Protein AF-A0A0N4YTF5-F1 (afdb_monomer_lite)

Secondary structure (DSSP, 8-state):
-HHHHHHHHHHT-TT--PEEEEETTEEEEE-SS-EEEEETTTEEEETTEEE---GGGHHHHHHHHHHHH-TT--HHHHHHHHHHHHHHHHHT-BPP---------------------

Radius of gyration: 18.84 Å; chains: 1; bounding box: 27×65×30 Å

Sequence (117 aa):
MHISKQIIEKLGQRWNHFVCAKAFSGACKVSDSIQICSYNSDQIIVMGMPLRFKESEQDVKESIMNWIIDCKASPKQTAQILKDIRKKVKSGDTGAAGSAFITAIAVLAAVLVFNSW

Structure (mmCIF, N/CA/C/O backbone):
data_AF-A0A0N4YTF5-F1
#
_entry.id   AF-A0A0N4YTF5-F1
#
loop_
_atom_site.group_PDB
_a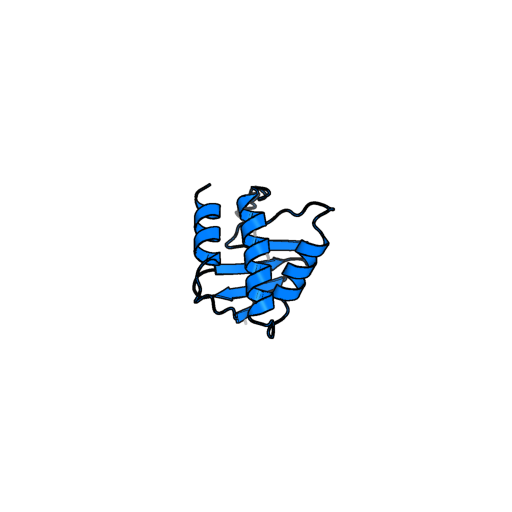tom_site.id
_atom_site.type_symbol
_atom_site.label_atom_id
_atom_site.label_alt_id
_atom_site.label_comp_id
_atom_site.label_asym_id
_atom_site.label_entity_id
_atom_site.label_seq_id
_atom_site.pdbx_PDB_ins_code
_atom_site.Cartn_x
_atom_site.Cartn_y
_atom_site.Cartn_z
_atom_site.occupancy
_atom_site.B_iso_or_equiv
_atom_site.auth_seq_id
_atom_site.auth_comp_id
_atom_site.auth_asym_id
_atom_site.auth_atom_id
_atom_site.pdbx_PDB_model_num
ATOM 1 N N . MET A 1 1 ? 10.772 -0.111 17.142 1.00 55.59 1 MET A N 1
ATOM 2 C CA . MET A 1 1 ? 10.066 0.012 15.841 1.00 55.59 1 MET A CA 1
ATOM 3 C C . MET A 1 1 ? 11.032 0.399 14.712 1.00 55.59 1 MET A C 1
ATOM 5 O O . MET A 1 1 ? 10.973 1.513 14.206 1.00 55.59 1 MET A O 1
ATOM 9 N N . HIS A 1 2 ? 11.933 -0.498 14.295 1.00 76.19 2 HIS A N 1
ATOM 10 C CA . HIS A 1 2 ? 12.892 -0.190 13.217 1.00 76.19 2 HIS A CA 1
ATOM 11 C C . HIS A 1 2 ? 12.242 -0.257 11.817 1.00 76.19 2 HIS A C 1
ATOM 13 O O . HIS A 1 2 ? 12.543 0.554 10.943 1.00 76.19 2 HIS A O 1
ATOM 19 N N . ILE A 1 3 ? 11.283 -1.173 11.635 1.00 84.44 3 ILE A N 1
ATOM 20 C CA . ILE A 1 3 ? 10.606 -1.439 10.354 1.00 84.44 3 ILE A CA 1
ATOM 21 C C . ILE A 1 3 ? 9.671 -0.294 9.939 1.00 84.44 3 ILE A C 1
ATOM 23 O O . ILE A 1 3 ? 9.727 0.155 8.800 1.00 84.44 3 ILE A O 1
ATOM 27 N N . SER A 1 4 ? 8.864 0.259 10.851 1.00 88.44 4 SER A N 1
ATOM 28 C CA . SER A 1 4 ? 7.933 1.353 10.523 1.00 88.44 4 SER A CA 1
ATOM 29 C C . SER A 1 4 ? 8.661 2.601 10.008 1.00 88.44 4 SER A C 1
ATOM 31 O O . SER A 1 4 ? 8.191 3.247 9.074 1.00 88.44 4 SER A O 1
ATOM 33 N N . LYS A 1 5 ? 9.840 2.918 10.569 1.00 89.75 5 LYS A N 1
ATOM 34 C CA . LYS A 1 5 ? 10.685 4.030 10.103 1.00 89.75 5 LYS A CA 1
ATOM 35 C C . LYS A 1 5 ? 11.196 3.781 8.682 1.00 89.75 5 LYS A C 1
ATOM 37 O O . LYS A 1 5 ? 11.075 4.671 7.846 1.00 89.75 5 LYS A O 1
ATOM 42 N N . GLN A 1 6 ? 11.687 2.570 8.404 1.00 90.94 6 GLN A N 1
ATOM 43 C CA . GLN A 1 6 ? 12.119 2.179 7.059 1.00 90.94 6 GLN A CA 1
ATOM 44 C C . GLN A 1 6 ? 10.963 2.256 6.059 1.00 90.94 6 GLN A C 1
ATOM 46 O O . GLN A 1 6 ? 11.119 2.857 5.004 1.00 90.94 6 GLN A O 1
ATOM 51 N N . ILE A 1 7 ? 9.781 1.740 6.404 1.00 92.38 7 ILE A N 1
ATOM 52 C CA . ILE A 1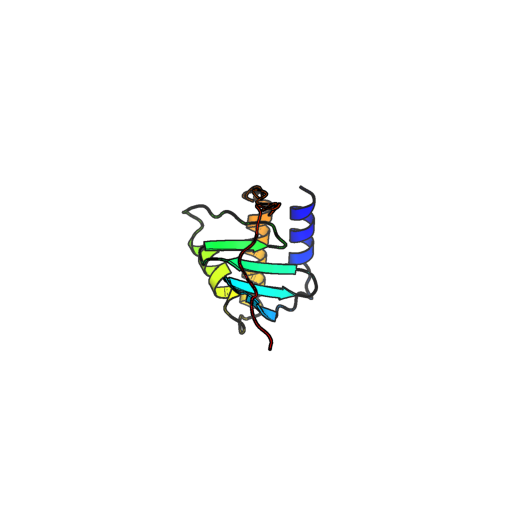 7 ? 8.594 1.815 5.542 1.00 92.38 7 ILE A CA 1
ATOM 53 C C . ILE A 1 7 ? 8.238 3.271 5.222 1.00 92.38 7 ILE A C 1
ATOM 55 O O . ILE A 1 7 ? 7.994 3.601 4.065 1.00 92.38 7 ILE A O 1
ATOM 59 N N . ILE A 1 8 ? 8.232 4.163 6.219 1.00 92.00 8 ILE A N 1
ATOM 60 C CA . ILE A 1 8 ? 7.945 5.591 6.002 1.00 92.00 8 ILE A CA 1
ATOM 61 C C . ILE A 1 8 ? 8.972 6.223 5.058 1.00 92.00 8 ILE A C 1
ATOM 63 O O . ILE A 1 8 ? 8.589 7.000 4.182 1.00 92.00 8 ILE A O 1
ATOM 67 N N . GLU A 1 9 ? 10.251 5.895 5.235 1.00 92.19 9 GLU A N 1
ATOM 68 C CA . GLU A 1 9 ? 11.337 6.373 4.382 1.00 92.19 9 GLU A CA 1
ATOM 69 C C . GLU A 1 9 ? 11.160 5.887 2.940 1.00 92.19 9 GLU A C 1
ATOM 71 O O . GLU A 1 9 ? 11.151 6.706 2.021 1.00 92.19 9 GLU A O 1
ATOM 76 N N . LYS A 1 10 ? 10.912 4.584 2.739 1.00 91.88 10 LYS A N 1
ATOM 77 C CA . LYS A 1 10 ? 10.674 3.993 1.415 1.00 91.88 10 LYS A CA 1
ATOM 78 C C . LYS A 1 10 ? 9.432 4.571 0.742 1.00 91.88 10 LYS A C 1
ATOM 80 O O . LYS A 1 10 ? 9.511 4.976 -0.410 1.00 91.88 10 LYS A O 1
ATOM 85 N N . LEU A 1 11 ? 8.315 4.730 1.457 1.00 91.06 11 LEU A N 1
ATOM 86 C CA . LEU A 1 11 ? 7.088 5.361 0.936 1.00 91.06 11 LEU A CA 1
ATOM 87 C C . LEU A 1 11 ? 7.282 6.829 0.516 1.00 91.06 11 LEU A C 1
ATOM 89 O O . LEU A 1 11 ? 6.486 7.354 -0.261 1.00 91.06 11 LEU A O 1
ATOM 93 N N . GLY A 1 12 ? 8.290 7.516 1.062 1.00 86.75 12 GLY A N 1
ATOM 94 C CA . GLY A 1 12 ? 8.609 8.908 0.740 1.00 86.75 12 GLY A CA 1
ATOM 95 C C . GLY A 1 12 ? 9.450 9.093 -0.525 1.00 86.75 12 GLY A C 1
ATOM 96 O O . GLY A 1 12 ? 9.620 10.228 -0.973 1.00 86.75 12 GLY A O 1
ATOM 97 N N . GLN A 1 13 ? 9.975 8.011 -1.102 1.00 87.25 13 GLN A N 1
ATOM 98 C CA . GLN A 1 13 ? 10.857 8.074 -2.262 1.00 87.25 13 GLN A CA 1
ATOM 99 C C . GLN A 1 13 ? 10.080 8.465 -3.524 1.00 87.25 13 GLN A C 1
ATOM 101 O O . GLN A 1 13 ? 9.079 7.843 -3.881 1.00 87.25 13 GLN A O 1
ATOM 106 N N . ARG A 1 14 ? 10.551 9.515 -4.211 1.00 80.00 14 ARG A N 1
ATOM 107 C CA . ARG A 1 14 ? 9.899 10.062 -5.417 1.00 80.00 14 ARG A CA 1
ATOM 108 C C . ARG A 1 14 ? 9.983 9.128 -6.625 1.00 80.00 14 ARG A C 1
ATOM 110 O O . ARG A 1 14 ? 9.151 9.233 -7.514 1.00 80.00 14 ARG A O 1
ATOM 117 N N . TRP A 1 15 ? 10.963 8.229 -6.638 1.00 74.81 15 TRP A N 1
ATOM 118 C CA . TRP A 1 15 ? 11.205 7.258 -7.708 1.00 74.81 15 TRP A CA 1
ATOM 119 C C . TRP A 1 15 ? 10.463 5.929 -7.498 1.00 74.81 15 TRP A C 1
ATOM 121 O O . TRP A 1 15 ? 10.807 4.928 -8.115 1.00 74.81 15 TRP A O 1
ATOM 131 N N . ASN A 1 16 ? 9.463 5.871 -6.612 1.00 82.44 16 ASN A N 1
ATOM 132 C CA . ASN A 1 16 ? 8.649 4.666 -6.483 1.00 82.44 16 ASN A CA 1
ATOM 133 C C . ASN A 1 16 ? 7.764 4.476 -7.718 1.00 82.44 16 ASN A C 1
ATOM 135 O O . ASN A 1 16 ? 6.656 5.009 -7.800 1.00 82.44 16 ASN A O 1
ATOM 139 N N . HIS A 1 17 ? 8.255 3.673 -8.656 1.00 86.94 17 HIS A N 1
ATOM 140 C CA . HIS A 1 17 ? 7.498 3.182 -9.796 1.00 86.94 17 HIS A CA 1
ATOM 141 C C . HIS A 1 17 ? 6.852 1.853 -9.418 1.00 86.94 17 HIS A C 1
ATOM 143 O O . HIS A 1 17 ? 7.539 0.859 -9.201 1.00 86.94 17 HIS A O 1
ATOM 149 N N . PHE A 1 18 ? 5.527 1.851 -9.282 1.00 92.44 18 PHE A N 1
ATOM 150 C CA . PHE A 1 18 ? 4.794 0.655 -8.887 1.00 92.44 18 PHE A CA 1
ATOM 151 C C . PHE A 1 18 ? 4.345 -0.153 -10.097 1.00 92.44 18 PHE A C 1
ATOM 153 O O . PHE A 1 18 ? 3.627 0.354 -10.958 1.00 92.44 18 PHE A O 1
ATOM 160 N N . VAL A 1 19 ? 4.679 -1.437 -10.092 1.00 92.31 19 VAL A N 1
ATOM 161 C CA . VAL A 1 19 ? 4.106 -2.448 -10.978 1.00 92.31 19 VAL A CA 1
ATOM 162 C C . VAL A 1 19 ? 3.058 -3.267 -10.230 1.00 92.31 19 VAL A C 1
ATOM 164 O O . VAL A 1 19 ? 3.117 -3.426 -9.008 1.00 92.31 19 VAL A O 1
ATOM 167 N N . CYS A 1 20 ? 2.078 -3.780 -10.967 1.00 94.25 20 CYS A N 1
ATOM 168 C CA . CYS A 1 20 ? 1.134 -4.756 -10.439 1.00 94.25 20 CYS A CA 1
ATOM 169 C C . CYS A 1 20 ? 1.731 -6.158 -10.486 1.00 94.25 20 CYS A C 1
ATOM 171 O O . CYS A 1 20 ? 2.227 -6.586 -11.526 1.00 94.25 20 CYS A O 1
ATOM 173 N N . ALA A 1 21 ? 1.587 -6.896 -9.394 1.00 92.31 21 ALA A N 1
ATOM 174 C CA . ALA A 1 21 ? 1.884 -8.316 -9.322 1.00 92.31 21 ALA A CA 1
ATOM 175 C C . ALA A 1 21 ? 0.674 -9.066 -8.758 1.00 92.31 21 ALA A C 1
ATOM 177 O O . ALA A 1 21 ? 0.027 -8.610 -7.814 1.00 92.31 21 ALA A O 1
ATOM 178 N N . LYS A 1 22 ? 0.373 -10.232 -9.330 1.00 89.81 22 LYS A N 1
ATOM 179 C CA . LYS A 1 22 ? -0.661 -11.135 -8.819 1.00 89.81 22 LYS A CA 1
ATOM 180 C C . LYS A 1 22 ? -0.004 -12.186 -7.927 1.00 89.81 22 LYS A C 1
ATOM 182 O O . LYS A 1 22 ? 0.986 -12.790 -8.326 1.00 89.81 22 LYS A O 1
ATOM 187 N N . ALA A 1 23 ? -0.556 -12.399 -6.738 1.00 82.75 23 ALA A N 1
ATOM 188 C CA . ALA A 1 23 ? -0.155 -13.455 -5.817 1.00 82.75 23 ALA A CA 1
ATOM 189 C C . ALA A 1 23 ? -1.245 -14.539 -5.755 1.00 82.75 23 ALA A C 1
ATOM 191 O O . ALA A 1 23 ? -2.376 -14.317 -6.185 1.00 82.75 23 ALA A O 1
ATOM 192 N N . PHE A 1 24 ? -0.917 -15.712 -5.207 1.00 80.69 24 PHE A N 1
ATOM 193 C CA . PHE A 1 24 ? -1.857 -16.836 -5.096 1.00 80.69 24 PHE A CA 1
ATOM 194 C C . PHE A 1 24 ? -3.152 -16.465 -4.347 1.00 80.69 24 PHE A C 1
ATOM 196 O O . PHE A 1 24 ? -4.237 -16.862 -4.756 1.00 80.69 24 PHE A O 1
ATOM 203 N N . SER A 1 25 ? -3.043 -15.653 -3.293 1.00 84.25 25 SER A N 1
ATOM 204 C CA . SER A 1 25 ? -4.154 -15.242 -2.422 1.00 84.25 25 SER A CA 1
ATOM 205 C C . SER A 1 25 ? -4.357 -13.722 -2.373 1.00 84.25 25 SER A C 1
ATOM 207 O O . SER A 1 25 ? -4.895 -13.191 -1.397 1.00 84.25 25 SER A O 1
ATOM 209 N N . GLY A 1 26 ? -3.900 -12.995 -3.399 1.00 89.38 26 GLY A N 1
ATOM 210 C CA . GLY A 1 26 ? -3.906 -11.538 -3.345 1.00 89.38 26 GLY A CA 1
ATOM 211 C C . GLY A 1 26 ? -3.346 -10.812 -4.562 1.00 89.38 26 GLY A C 1
ATOM 212 O O . GLY A 1 26 ? -2.991 -11.402 -5.582 1.00 89.38 26 GLY A O 1
ATOM 213 N N . ALA A 1 27 ? -3.237 -9.498 -4.422 1.00 94.12 27 ALA A N 1
ATOM 214 C CA . ALA A 1 27 ? -2.602 -8.612 -5.389 1.00 94.12 27 ALA A CA 1
ATOM 215 C C . ALA A 1 27 ? -1.584 -7.724 -4.675 1.00 94.12 27 ALA A C 1
ATOM 217 O O . ALA A 1 27 ? -1.744 -7.408 -3.496 1.00 94.12 27 ALA A O 1
ATOM 218 N N . CYS A 1 28 ? -0.539 -7.317 -5.385 1.00 94.88 28 CYS A N 1
ATOM 219 C CA . CYS A 1 28 ? 0.516 -6.477 -4.848 1.00 94.88 28 CYS A CA 1
ATOM 220 C C . CYS A 1 28 ? 0.863 -5.335 -5.801 1.00 94.88 28 CYS A C 1
ATOM 222 O O . CYS A 1 28 ? 0.916 -5.502 -7.018 1.00 94.88 28 CYS A O 1
ATOM 224 N N . LYS A 1 29 ? 1.198 -4.194 -5.207 1.00 94.88 29 LYS A N 1
ATOM 225 C CA . LYS A 1 29 ? 1.945 -3.099 -5.811 1.00 94.88 29 LYS A CA 1
ATOM 226 C C . LYS A 1 29 ? 3.391 -3.218 -5.358 1.00 94.88 29 LYS A C 1
ATOM 228 O O . LYS A 1 29 ? 3.675 -3.169 -4.160 1.00 94.88 29 LYS A O 1
ATOM 233 N N . VAL A 1 30 ? 4.294 -3.393 -6.312 1.00 93.62 30 VAL A N 1
ATOM 234 C CA . VAL A 1 30 ? 5.722 -3.592 -6.049 1.00 93.62 30 VAL A CA 1
ATOM 235 C C . VAL A 1 30 ? 6.503 -2.478 -6.724 1.00 93.62 30 VAL A C 1
ATOM 237 O O . VAL A 1 30 ? 6.251 -2.176 -7.884 1.00 93.62 30 VAL A O 1
ATOM 240 N N . SER A 1 31 ? 7.427 -1.860 -6.003 1.00 92.06 31 SER A N 1
ATOM 241 C CA . SER A 1 31 ? 8.489 -1.034 -6.574 1.00 92.06 31 SER A CA 1
ATOM 242 C C . SER A 1 31 ? 9.846 -1.617 -6.192 1.00 92.06 31 SER A C 1
ATOM 244 O O . SER A 1 31 ? 9.926 -2.548 -5.389 1.00 92.06 31 SER A O 1
ATOM 246 N N . ASP A 1 32 ? 10.920 -1.009 -6.690 1.00 87.38 32 ASP A N 1
ATOM 247 C CA . ASP A 1 32 ? 12.297 -1.371 -6.329 1.00 87.38 32 ASP A CA 1
ATOM 248 C C . ASP A 1 32 ? 12.575 -1.283 -4.818 1.00 87.38 32 ASP A C 1
ATOM 250 O O . ASP A 1 32 ? 13.538 -1.861 -4.317 1.00 87.38 32 ASP A O 1
ATOM 254 N N . SER A 1 33 ? 11.760 -0.523 -4.079 1.00 87.75 33 SER A N 1
ATOM 255 C CA . SER A 1 33 ? 12.029 -0.175 -2.684 1.00 87.75 33 SER A CA 1
ATOM 256 C C . SER A 1 33 ? 10.980 -0.681 -1.695 1.00 87.75 33 SER A C 1
ATOM 258 O O . SER A 1 33 ? 11.273 -0.776 -0.499 1.00 87.75 33 SER A O 1
ATOM 260 N N . ILE A 1 34 ? 9.763 -0.982 -2.164 1.00 93.50 34 ILE A N 1
ATOM 261 C CA . ILE A 1 34 ? 8.639 -1.315 -1.295 1.00 93.50 34 ILE A CA 1
ATOM 262 C C . ILE A 1 34 ? 7.618 -2.235 -1.972 1.00 93.50 34 ILE A C 1
ATOM 264 O O . ILE A 1 34 ? 7.273 -2.080 -3.140 1.00 93.50 34 ILE A O 1
ATOM 268 N N . GLN A 1 35 ? 7.081 -3.169 -1.187 1.00 94.38 35 GLN A N 1
ATOM 269 C CA . GLN A 1 35 ? 5.979 -4.046 -1.570 1.00 94.38 35 GLN A CA 1
ATOM 270 C C . GLN A 1 35 ? 4.759 -3.767 -0.689 1.00 94.38 35 GLN A C 1
ATOM 272 O O . GLN A 1 35 ? 4.869 -3.739 0.540 1.00 94.38 35 GLN A O 1
ATOM 277 N N . ILE A 1 36 ? 3.599 -3.585 -1.319 1.00 95.62 36 ILE A N 1
ATOM 278 C CA . ILE A 1 36 ? 2.308 -3.357 -0.665 1.00 95.62 36 ILE A CA 1
ATOM 279 C C . ILE A 1 36 ? 1.314 -4.355 -1.252 1.00 95.62 36 ILE A C 1
ATOM 281 O O . ILE A 1 36 ? 1.049 -4.318 -2.449 1.00 95.62 36 ILE A O 1
ATOM 285 N N . CYS A 1 37 ? 0.767 -5.243 -0.432 1.00 95.19 37 CYS A N 1
ATOM 286 C CA . CYS A 1 37 ? -0.124 -6.309 -0.880 1.00 95.19 37 CYS A CA 1
ATOM 287 C C . CYS A 1 37 ? -1.471 -6.262 -0.172 1.00 95.19 37 CYS A C 1
ATOM 289 O O . CYS A 1 37 ? -1.544 -5.910 1.003 1.00 95.19 37 CYS A O 1
ATOM 291 N N . SER A 1 38 ? -2.510 -6.679 -0.887 1.00 94.44 38 SER A N 1
ATOM 292 C CA . SER A 1 38 ? -3.803 -7.062 -0.335 1.00 94.44 38 SER A CA 1
ATOM 293 C C . SER A 1 38 ? -3.898 -8.586 -0.358 1.00 94.44 38 SER A C 1
ATOM 295 O O . SER A 1 38 ? -3.701 -9.186 -1.414 1.00 94.44 38 SER A O 1
ATOM 297 N N . TYR A 1 39 ? -4.176 -9.196 0.794 1.00 89.06 39 TYR A N 1
ATOM 298 C CA . TYR A 1 39 ? -4.352 -10.640 0.965 1.00 89.06 39 TYR A CA 1
ATOM 299 C C . TYR A 1 39 ? -5.746 -10.964 1.495 1.00 89.06 39 TYR A C 1
ATOM 301 O O . TYR A 1 39 ? -6.266 -10.249 2.357 1.00 89.06 39 TYR A O 1
ATOM 309 N N . ASN A 1 40 ? -6.324 -12.066 1.002 1.00 82.31 40 ASN A N 1
ATOM 310 C CA . ASN A 1 40 ? -7.629 -12.598 1.423 1.00 82.31 40 ASN A CA 1
ATOM 311 C C . ASN A 1 40 ? -8.747 -11.536 1.455 1.00 82.31 40 ASN A C 1
ATOM 313 O O . ASN A 1 40 ? -9.648 -11.608 2.284 1.00 82.31 40 ASN A O 1
ATOM 317 N N . SER A 1 41 ? -8.647 -10.522 0.590 1.00 72.44 41 SER A N 1
ATOM 318 C CA . SER A 1 41 ? -9.577 -9.390 0.471 1.00 72.44 41 SER A CA 1
ATOM 319 C C . SER A 1 41 ? -9.776 -8.532 1.729 1.00 72.44 41 SER A C 1
ATOM 321 O O . SER A 1 41 ? -10.641 -7.665 1.722 1.00 72.44 41 SER A O 1
ATOM 323 N N . ASP A 1 42 ? -8.986 -8.726 2.790 1.00 83.19 42 ASP A N 1
ATOM 324 C CA . ASP A 1 42 ? -9.238 -8.063 4.079 1.00 83.19 42 ASP A CA 1
ATOM 325 C C . ASP A 1 42 ? -7.969 -7.573 4.796 1.00 83.19 42 ASP A C 1
ATOM 327 O O . ASP A 1 42 ? -8.043 -6.808 5.761 1.00 83.19 42 ASP A O 1
ATOM 331 N N . GLN A 1 43 ? -6.782 -7.955 4.319 1.00 90.12 43 GLN A N 1
ATOM 332 C CA . GLN A 1 43 ? -5.514 -7.581 4.945 1.00 90.12 43 GLN A CA 1
ATOM 333 C C . GLN A 1 43 ? -4.632 -6.793 3.987 1.00 90.12 43 GLN A C 1
ATOM 335 O O . GLN A 1 43 ? -4.352 -7.247 2.882 1.00 90.12 43 GLN A O 1
ATOM 340 N N . ILE A 1 44 ? -4.140 -5.637 4.439 1.00 94.44 44 ILE A N 1
ATOM 341 C CA . ILE A 1 44 ? -3.110 -4.870 3.732 1.00 94.44 44 ILE A CA 1
ATOM 342 C C . ILE A 1 44 ? -1.780 -5.075 4.451 1.00 94.44 44 ILE A C 1
ATOM 344 O O . ILE A 1 44 ? -1.665 -4.811 5.648 1.00 94.44 44 ILE A O 1
ATOM 348 N N . ILE A 1 45 ? -0.769 -5.523 3.713 1.00 93.56 45 ILE A N 1
ATOM 349 C CA . ILE A 1 45 ? 0.575 -5.794 4.222 1.00 93.56 45 ILE A CA 1
ATOM 350 C C . ILE A 1 45 ? 1.572 -4.901 3.487 1.00 93.56 45 ILE A C 1
ATOM 352 O O . ILE A 1 45 ? 1.609 -4.890 2.259 1.00 93.56 45 ILE A O 1
ATOM 356 N N . VAL A 1 46 ? 2.405 -4.176 4.233 1.00 94.44 46 VAL A N 1
ATOM 357 C CA . VAL A 1 46 ? 3.447 -3.290 3.696 1.00 94.44 46 VAL A CA 1
ATOM 358 C C . VAL A 1 46 ? 4.810 -3.783 4.163 1.00 94.44 46 VAL A C 1
ATOM 360 O O . VAL A 1 46 ? 5.091 -3.744 5.355 1.00 94.44 46 VAL A O 1
ATOM 363 N N . MET A 1 47 ? 5.653 -4.270 3.247 1.00 91.38 47 MET A N 1
ATOM 364 C CA . MET A 1 47 ? 6.953 -4.899 3.562 1.00 91.38 47 MET A CA 1
ATOM 365 C C . MET A 1 47 ? 6.870 -5.928 4.703 1.00 91.38 47 MET A C 1
ATOM 367 O O . MET A 1 47 ? 7.635 -5.877 5.664 1.00 91.38 47 MET A O 1
ATOM 371 N N . GLY A 1 48 ? 5.888 -6.830 4.643 1.00 88.25 48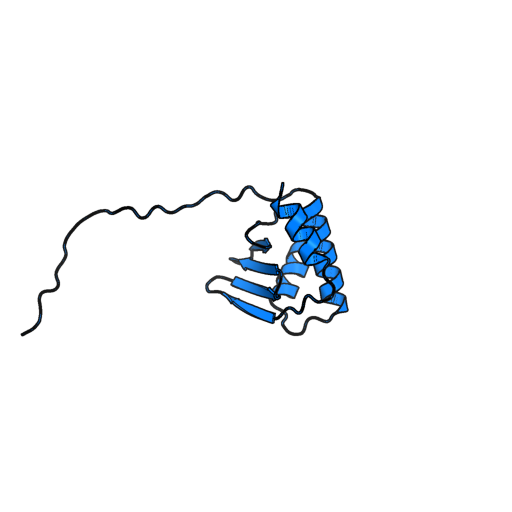 GLY A N 1
ATOM 372 C CA . GLY A 1 48 ? 5.666 -7.844 5.681 1.00 88.25 48 GLY A CA 1
ATOM 373 C C . GLY A 1 48 ? 4.991 -7.336 6.962 1.00 88.25 48 GLY A C 1
ATOM 374 O O . GLY A 1 48 ? 4.679 -8.139 7.835 1.00 88.25 48 GLY A O 1
ATOM 375 N N . MET A 1 49 ? 4.711 -6.035 7.087 1.00 90.38 49 MET A N 1
ATOM 376 C CA . MET A 1 49 ? 4.005 -5.463 8.234 1.00 90.38 49 MET A CA 1
ATOM 377 C C . MET A 1 49 ? 2.497 -5.338 7.949 1.00 90.38 49 MET A C 1
ATOM 379 O O . MET A 1 49 ? 2.114 -4.558 7.070 1.00 90.38 49 MET A O 1
ATOM 383 N N . PRO A 1 50 ? 1.625 -6.055 8.681 1.00 91.88 50 PRO A N 1
ATOM 384 C CA . PRO A 1 50 ? 0.181 -5.945 8.509 1.00 91.88 50 PRO A CA 1
ATOM 385 C C . PRO A 1 50 ? -0.356 -4.633 9.100 1.00 91.88 50 PRO A C 1
ATOM 387 O O . PRO A 1 50 ? -0.065 -4.272 10.247 1.00 91.88 50 PRO A O 1
ATOM 390 N N . LEU A 1 51 ? -1.178 -3.931 8.324 1.00 92.44 51 LEU A N 1
ATOM 391 C CA . LEU A 1 51 ? -1.892 -2.730 8.754 1.00 92.44 51 LEU A CA 1
ATOM 392 C C . LEU A 1 51 ? -3.259 -3.110 9.337 1.00 92.44 51 LEU A C 1
ATOM 394 O O . LEU A 1 51 ? -3.998 -3.876 8.719 1.00 92.44 51 LEU A O 1
ATOM 398 N N . ARG A 1 52 ? -3.621 -2.561 10.504 1.00 90.50 52 ARG A N 1
ATOM 399 C CA . ARG A 1 52 ? -4.941 -2.772 11.121 1.00 90.50 52 ARG A CA 1
ATOM 400 C C . ARG A 1 52 ? -5.808 -1.536 10.985 1.00 90.50 52 ARG A C 1
ATOM 402 O O . ARG A 1 52 ? -5.462 -0.503 11.538 1.00 90.50 52 ARG A O 1
ATOM 409 N N . PHE A 1 53 ? -6.943 -1.643 10.313 1.00 90.56 53 PHE A N 1
ATOM 410 C CA . PHE A 1 53 ? -7.893 -0.542 10.158 1.00 90.56 53 PHE A CA 1
ATOM 411 C C . PHE A 1 53 ? -9.018 -0.674 11.181 1.00 90.56 53 PHE A C 1
ATOM 413 O O . PHE A 1 53 ? -9.491 -1.779 11.444 1.00 90.56 53 PHE A O 1
ATOM 420 N N . LYS A 1 54 ? -9.418 0.449 11.775 1.00 90.94 54 LYS A N 1
ATOM 421 C CA . LYS A 1 54 ? -10.622 0.541 12.603 1.00 90.94 54 LYS A CA 1
ATOM 422 C C . LYS A 1 54 ? -11.854 0.544 11.703 1.00 90.94 54 LYS A C 1
ATOM 424 O O . LYS A 1 54 ? -11.762 0.845 10.516 1.00 90.94 54 LYS A O 1
ATOM 429 N N . GLU A 1 55 ? -13.016 0.277 12.284 1.00 90.06 55 GLU A N 1
ATOM 430 C CA . GLU A 1 55 ? -14.295 0.349 11.568 1.00 90.06 55 GLU A CA 1
ATOM 431 C C . GLU A 1 55 ? -14.547 1.739 10.958 1.00 90.06 55 GLU A C 1
ATOM 433 O O . GLU A 1 55 ? -15.017 1.854 9.834 1.00 90.06 55 GLU A O 1
ATOM 438 N N . SER A 1 56 ? -14.109 2.806 11.631 1.00 92.06 56 SER A N 1
ATOM 439 C CA . SER A 1 56 ? -14.173 4.175 11.101 1.00 92.06 56 SER A CA 1
ATOM 440 C C . SER A 1 56 ? -13.177 4.478 9.972 1.00 92.06 56 SER A C 1
ATOM 442 O O . SER A 1 56 ? -13.177 5.583 9.438 1.00 92.06 56 SER A O 1
ATOM 444 N N . GLU A 1 57 ? -12.297 3.537 9.620 1.00 92.25 57 GLU A N 1
ATOM 445 C CA . GLU A 1 57 ? -11.270 3.690 8.583 1.00 92.25 57 GLU A CA 1
ATOM 446 C C . GLU A 1 57 ? -11.510 2.763 7.376 1.00 92.25 57 GLU A C 1
ATOM 448 O O . GLU A 1 57 ? -10.610 2.605 6.546 1.00 92.25 57 GLU A O 1
ATOM 453 N N . GLN A 1 58 ? -12.691 2.141 7.264 1.00 92.25 58 GLN A N 1
ATOM 454 C CA . GLN A 1 58 ? -12.986 1.189 6.183 1.00 92.25 58 GLN A CA 1
ATOM 455 C C . GLN A 1 58 ? -12.897 1.830 4.795 1.00 92.25 58 GLN A C 1
ATOM 457 O O . GLN A 1 58 ? -12.273 1.247 3.914 1.00 92.25 58 GLN A O 1
ATOM 462 N N . ASP A 1 59 ? -13.361 3.069 4.624 1.00 94.06 59 ASP A N 1
ATOM 463 C CA . ASP A 1 59 ? -13.237 3.794 3.348 1.00 94.06 59 ASP A CA 1
ATOM 464 C C . ASP A 1 59 ? -11.770 3.949 2.911 1.00 94.06 59 ASP A C 1
ATOM 466 O O . ASP A 1 59 ? -11.419 3.834 1.734 1.00 94.06 59 ASP A O 1
ATOM 470 N N . VAL A 1 60 ? -10.871 4.183 3.876 1.00 94.44 60 VAL A N 1
ATOM 471 C CA . VAL A 1 60 ? -9.429 4.302 3.617 1.00 94.44 60 VAL A CA 1
ATOM 472 C C . VAL A 1 60 ? -8.854 2.944 3.230 1.00 94.44 60 VAL A C 1
ATOM 474 O O . VAL A 1 60 ? -8.072 2.851 2.282 1.00 94.44 60 VAL A O 1
ATOM 477 N N . LYS A 1 61 ? -9.242 1.887 3.949 1.00 94.75 61 LYS A N 1
ATOM 478 C CA . LYS A 1 61 ? -8.832 0.512 3.656 1.00 94.75 61 LYS A CA 1
ATOM 479 C C . LYS A 1 61 ? -9.253 0.102 2.244 1.00 94.75 61 LYS A C 1
ATOM 481 O O . LYS A 1 61 ? -8.418 -0.379 1.479 1.00 94.75 61 LYS A O 1
ATOM 486 N N . GLU A 1 62 ? -10.513 0.330 1.893 1.00 94.88 62 GLU A N 1
ATOM 487 C CA . GLU A 1 62 ? -11.074 -0.015 0.591 1.00 94.88 62 GLU A CA 1
ATOM 488 C C . GLU A 1 62 ? -10.392 0.773 -0.532 1.00 94.88 62 GLU A C 1
ATOM 490 O O . GLU A 1 62 ? -9.982 0.196 -1.537 1.00 94.88 62 GLU A O 1
ATOM 495 N N . SER A 1 63 ? -10.150 2.070 -0.329 1.00 95.75 63 SER A N 1
ATOM 496 C CA . SER A 1 63 ? -9.406 2.904 -1.277 1.00 95.75 63 SER A CA 1
ATOM 497 C C . SER A 1 63 ? -7.988 2.374 -1.541 1.00 95.75 63 SER A C 1
ATOM 499 O O . SER A 1 63 ? -7.549 2.301 -2.693 1.00 95.75 63 SER A O 1
ATOM 501 N N . ILE A 1 64 ? -7.280 1.922 -0.497 1.00 96.12 64 ILE A N 1
ATOM 502 C CA . ILE A 1 64 ? -5.959 1.291 -0.641 1.00 96.12 64 ILE A CA 1
ATOM 503 C C . ILE A 1 64 ? -6.067 -0.043 -1.389 1.00 96.12 64 ILE A C 1
ATOM 505 O O . ILE A 1 64 ? -5.260 -0.300 -2.281 1.00 96.12 64 ILE A O 1
ATOM 509 N N . MET A 1 65 ? -7.047 -0.889 -1.063 1.00 94.56 65 MET A N 1
ATOM 510 C CA . MET A 1 65 ? -7.258 -2.168 -1.751 1.00 94.56 65 MET A CA 1
ATOM 511 C C . MET A 1 65 ? -7.561 -1.979 -3.239 1.00 94.56 65 MET A C 1
ATOM 513 O O . MET A 1 65 ? -6.926 -2.621 -4.077 1.00 94.56 65 MET A O 1
ATOM 517 N N . ASN A 1 66 ? -8.458 -1.050 -3.565 1.00 94.38 66 ASN A N 1
ATOM 518 C CA . ASN A 1 66 ? -8.808 -0.697 -4.937 1.00 94.38 66 ASN A CA 1
ATOM 519 C C . ASN A 1 66 ? -7.592 -0.155 -5.699 1.00 94.38 66 ASN A C 1
ATOM 521 O O . ASN A 1 66 ? -7.357 -0.523 -6.848 1.00 94.38 66 ASN A O 1
ATOM 525 N N . TRP A 1 67 ? -6.752 0.650 -5.046 1.00 95.88 67 TRP A N 1
ATOM 526 C CA . TRP A 1 67 ? -5.492 1.095 -5.638 1.00 95.88 67 TRP A CA 1
ATOM 527 C C . TRP A 1 67 ? -4.500 -0.053 -5.876 1.00 95.88 67 TRP A C 1
ATOM 529 O O . TRP A 1 67 ? -3.803 -0.046 -6.891 1.00 95.88 67 TRP A O 1
ATOM 539 N N . ILE A 1 68 ? -4.424 -1.046 -4.982 1.00 95.38 68 ILE A N 1
ATOM 540 C CA . ILE A 1 68 ? -3.526 -2.201 -5.146 1.00 95.38 68 ILE A CA 1
ATOM 541 C C . ILE A 1 68 ? -3.873 -2.991 -6.415 1.00 95.38 68 ILE A C 1
ATOM 543 O O . ILE A 1 68 ? -2.964 -3.392 -7.145 1.00 95.38 68 ILE A O 1
ATOM 547 N N . ILE A 1 69 ? -5.164 -3.181 -6.696 1.00 92.50 69 ILE A N 1
ATOM 548 C CA . ILE A 1 69 ? -5.637 -3.914 -7.880 1.00 92.50 69 ILE A CA 1
ATOM 549 C C . ILE A 1 69 ? -5.645 -3.064 -9.161 1.00 92.50 69 ILE A C 1
ATOM 551 O O . ILE A 1 69 ? -5.585 -3.616 -10.259 1.00 92.50 69 ILE A O 1
ATOM 555 N N . ASP A 1 70 ? -5.687 -1.733 -9.052 1.00 93.88 70 ASP A N 1
ATOM 556 C CA . ASP A 1 70 ? -5.721 -0.834 -10.206 1.00 93.88 70 ASP A CA 1
ATOM 557 C C . ASP A 1 70 ? -4.325 -0.589 -10.801 1.00 93.88 70 ASP A C 1
ATOM 559 O O . ASP A 1 70 ? -3.538 0.245 -10.343 1.00 93.88 70 ASP A O 1
ATOM 563 N N . CYS A 1 71 ? -4.020 -1.274 -11.901 1.00 90.56 71 CYS A N 1
ATOM 564 C CA . CYS A 1 71 ? -2.747 -1.137 -12.610 1.00 90.56 71 CYS A CA 1
ATOM 565 C C . CYS A 1 71 ? -2.598 0.143 -13.432 1.00 90.56 71 CYS A C 1
ATOM 567 O O . CYS A 1 71 ? -1.499 0.418 -13.907 1.00 90.56 71 CYS A O 1
ATOM 569 N N . LYS A 1 72 ? -3.664 0.935 -13.575 1.00 92.31 72 LYS A N 1
ATOM 570 C CA . LYS A 1 72 ? -3.671 2.206 -14.308 1.00 92.31 72 LYS A CA 1
ATOM 571 C C . LYS A 1 72 ? -3.874 3.412 -13.384 1.00 92.31 72 LYS A C 1
ATOM 573 O O . LYS A 1 72 ? -4.137 4.510 -13.873 1.00 92.31 72 LYS A O 1
ATOM 578 N N . ALA A 1 73 ? -3.704 3.222 -12.074 1.00 90.69 73 ALA A N 1
ATOM 579 C CA . ALA A 1 73 ? -3.832 4.279 -11.081 1.00 90.69 73 ALA A CA 1
ATOM 580 C C . ALA A 1 73 ? -2.983 5.506 -11.440 1.00 90.69 73 ALA A C 1
ATOM 582 O O . ALA A 1 73 ? -1.783 5.411 -11.716 1.00 90.69 73 ALA A O 1
ATOM 583 N N . SER A 1 74 ? -3.603 6.684 -11.392 1.00 92.25 74 SER A N 1
ATOM 584 C CA . SER A 1 74 ? -2.910 7.929 -11.730 1.00 92.25 74 SER A CA 1
ATOM 585 C C . SER A 1 74 ? -1.789 8.253 -10.724 1.00 92.25 74 SER A C 1
ATOM 587 O O . SER A 1 74 ? -1.863 7.857 -9.551 1.00 92.25 74 SER A O 1
ATOM 589 N N . PRO A 1 75 ? -0.776 9.054 -11.110 1.00 90.19 75 PRO A N 1
ATOM 590 C CA . PRO A 1 75 ? 0.249 9.521 -10.174 1.00 90.19 75 PRO A CA 1
ATOM 591 C C . PRO A 1 75 ? -0.336 10.279 -8.972 1.00 90.19 75 PRO A C 1
ATOM 593 O O . PRO A 1 75 ? 0.137 10.124 -7.847 1.00 90.19 75 PRO A O 1
ATOM 596 N N . LYS A 1 76 ? -1.408 11.057 -9.189 1.00 91.44 76 LYS A N 1
ATOM 597 C CA . LYS A 1 76 ? -2.101 11.814 -8.134 1.00 91.44 76 LYS A CA 1
ATOM 598 C C . LYS A 1 76 ? -2.774 10.886 -7.119 1.00 91.44 76 LYS A C 1
ATOM 600 O O . LYS A 1 76 ? -2.606 11.081 -5.917 1.00 91.44 76 LYS A O 1
ATOM 605 N N . GLN A 1 77 ? -3.493 9.870 -7.597 1.00 93.19 77 GLN A N 1
ATOM 606 C CA . GLN A 1 77 ? -4.114 8.853 -6.745 1.00 93.19 77 GLN A CA 1
ATOM 607 C C . GLN A 1 77 ? -3.051 8.082 -5.961 1.00 93.19 77 GLN A C 1
ATOM 609 O O . GLN A 1 77 ? -3.155 7.957 -4.746 1.00 93.19 77 GLN A O 1
ATOM 614 N N . THR A 1 78 ? -1.980 7.655 -6.632 1.00 92.88 78 THR A N 1
ATOM 615 C CA . THR A 1 78 ? -0.858 6.960 -5.991 1.00 92.88 78 THR A CA 1
ATOM 616 C C . THR A 1 78 ? -0.243 7.805 -4.874 1.00 92.88 78 THR A C 1
ATOM 618 O O . THR A 1 78 ? -0.099 7.328 -3.753 1.00 92.88 78 THR A O 1
ATOM 621 N N . ALA A 1 79 ? 0.049 9.086 -5.116 1.00 92.06 79 ALA A N 1
ATOM 622 C CA . ALA A 1 79 ? 0.611 9.969 -4.094 1.00 92.06 79 ALA A CA 1
ATOM 623 C C . ALA A 1 79 ? -0.296 10.112 -2.856 1.00 92.06 79 ALA A C 1
ATOM 625 O O . ALA A 1 79 ? 0.208 10.128 -1.726 1.00 92.06 79 ALA A O 1
ATOM 626 N N . GLN A 1 80 ? -1.614 10.186 -3.064 1.00 94.62 80 GLN A N 1
ATOM 627 C CA . GLN A 1 80 ? -2.600 10.252 -1.987 1.00 94.62 80 GLN A CA 1
ATOM 628 C C . GLN A 1 80 ? -2.637 8.946 -1.180 1.00 94.62 80 GLN A C 1
ATOM 630 O O . GLN A 1 80 ? -2.472 8.979 0.037 1.00 94.62 80 GLN A O 1
ATOM 635 N N . ILE A 1 81 ? -2.711 7.793 -1.846 1.00 96.00 81 ILE A N 1
ATOM 636 C CA . ILE A 1 81 ? -2.715 6.483 -1.183 1.00 96.00 81 ILE A CA 1
ATOM 637 C C . ILE A 1 81 ? -1.433 6.255 -0.373 1.00 96.00 81 ILE A C 1
ATOM 639 O O . ILE A 1 81 ? -1.486 5.853 0.789 1.00 96.00 81 ILE A O 1
ATOM 643 N N . LEU A 1 82 ? -0.261 6.595 -0.918 1.00 94.69 82 LEU A N 1
ATOM 644 C CA . LEU A 1 82 ? 1.002 6.486 -0.179 1.00 94.69 82 LEU A CA 1
ATOM 645 C C . LEU A 1 82 ? 1.058 7.426 1.033 1.00 94.69 82 LEU A C 1
ATOM 647 O O . LEU A 1 82 ? 1.778 7.149 1.995 1.00 94.69 82 LEU A O 1
ATOM 651 N N . LYS A 1 83 ? 0.359 8.567 0.997 1.00 94.38 83 LYS A N 1
ATOM 652 C CA . LYS A 1 83 ? 0.225 9.468 2.151 1.00 94.38 83 LYS A CA 1
ATOM 653 C C . LYS A 1 83 ? -0.650 8.830 3.231 1.00 94.38 83 LYS A C 1
ATOM 655 O O . LYS A 1 83 ? -0.265 8.875 4.401 1.00 94.38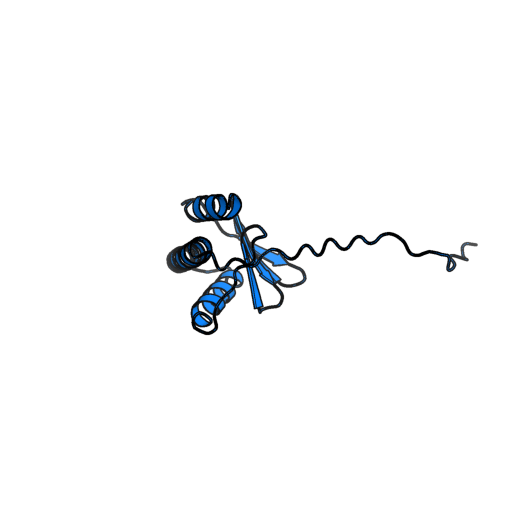 83 LYS A O 1
ATOM 660 N N . ASP A 1 84 ? -1.751 8.196 2.845 1.00 95.06 84 ASP A N 1
ATOM 661 C CA . ASP A 1 84 ? -2.668 7.524 3.769 1.00 95.06 84 ASP A CA 1
ATOM 662 C C . ASP A 1 84 ? -2.008 6.300 4.418 1.00 95.06 84 ASP A C 1
ATOM 664 O O . ASP A 1 84 ? -2.017 6.170 5.644 1.00 95.06 84 ASP A O 1
ATOM 668 N N . ILE A 1 85 ? -1.282 5.491 3.638 1.00 95.06 85 ILE A N 1
ATOM 669 C CA . ILE A 1 85 ? -0.456 4.393 4.162 1.00 95.06 85 ILE A CA 1
ATOM 670 C C . ILE A 1 85 ? 0.601 4.932 5.135 1.00 95.06 85 ILE A C 1
ATOM 672 O O . ILE A 1 85 ? 0.729 4.420 6.244 1.00 95.06 85 ILE A O 1
ATOM 676 N N . ARG A 1 86 ? 1.333 6.004 4.788 1.00 94.25 86 ARG A N 1
ATOM 677 C CA . ARG A 1 86 ? 2.315 6.621 5.705 1.00 94.25 86 ARG A CA 1
ATOM 678 C C . ARG A 1 86 ? 1.677 7.082 7.010 1.00 94.25 86 ARG A C 1
ATOM 680 O O . ARG A 1 86 ? 2.269 6.880 8.069 1.00 94.25 86 ARG A O 1
ATOM 687 N N . LYS A 1 87 ? 0.498 7.707 6.951 1.00 93.19 87 LYS A N 1
ATOM 688 C CA . LYS A 1 87 ? -0.254 8.121 8.143 1.00 93.19 87 LYS A CA 1
ATOM 689 C C . LYS A 1 87 ? -0.596 6.903 8.999 1.00 93.19 87 LYS A C 1
ATOM 691 O O . LYS A 1 87 ? -0.368 6.938 10.207 1.00 93.19 87 LYS A O 1
ATOM 696 N N . LYS A 1 88 ? -1.045 5.812 8.372 1.00 92.88 88 LYS A N 1
ATOM 697 C CA . LYS A 1 88 ? -1.393 4.587 9.086 1.00 92.88 88 LYS A CA 1
ATOM 698 C C . LYS A 1 88 ? -0.183 3.931 9.749 1.00 92.88 88 LYS A C 1
ATOM 700 O O . LYS A 1 88 ? -0.228 3.638 10.939 1.00 92.88 88 LYS A O 1
ATOM 705 N N . VAL A 1 89 ? 0.934 3.816 9.036 1.00 92.38 89 VAL A N 1
ATOM 706 C CA . VAL A 1 89 ? 2.198 3.290 9.580 1.00 92.38 89 VAL A CA 1
ATOM 707 C C . VAL A 1 89 ? 2.708 4.136 10.753 1.00 92.38 89 VAL A C 1
ATOM 709 O O . VAL A 1 89 ? 3.190 3.585 11.739 1.00 92.38 89 VAL A O 1
ATOM 712 N N . LYS A 1 90 ? 2.575 5.469 10.683 1.00 90.56 90 LYS A N 1
ATOM 713 C CA . LYS A 1 90 ? 2.949 6.382 11.777 1.00 90.56 90 LYS A CA 1
ATOM 714 C C . LYS A 1 90 ? 2.071 6.236 13.017 1.00 90.56 90 LYS A C 1
ATOM 716 O O . LYS A 1 90 ? 2.575 6.426 14.116 1.00 90.56 90 LYS A O 1
ATOM 721 N N . SER A 1 91 ? 0.785 5.924 12.844 1.00 85.19 91 SER A N 1
ATOM 722 C CA . SER A 1 91 ? -0.164 5.805 13.960 1.00 85.19 91 SER A CA 1
ATOM 723 C C . SER A 1 91 ? 0.099 4.609 14.880 1.00 85.19 91 SER A C 1
ATOM 725 O O . SER A 1 91 ? -0.421 4.582 15.987 1.00 85.19 91 SER A O 1
ATOM 727 N N . GLY A 1 92 ? 0.918 3.638 14.456 1.00 69.88 92 GLY A N 1
ATOM 728 C CA . GLY A 1 92 ? 1.290 2.495 15.293 1.00 69.88 92 GLY A CA 1
ATOM 729 C C . GLY A 1 92 ? 0.210 1.416 15.429 1.00 69.88 92 GLY A C 1
ATOM 730 O O . GLY A 1 92 ? 0.456 0.422 16.106 1.00 69.88 92 GLY A O 1
ATOM 731 N N . ASP A 1 93 ? -0.928 1.539 14.734 1.00 66.56 93 ASP A N 1
ATOM 732 C CA . ASP A 1 93 ? -1.948 0.484 14.588 1.00 66.56 93 ASP A CA 1
ATOM 733 C C . ASP A 1 93 ? -1.461 -0.631 13.633 1.00 66.56 93 ASP A C 1
ATOM 735 O O . ASP A 1 93 ? -2.079 -0.976 12.622 1.00 66.56 93 ASP A O 1
ATOM 739 N N . THR A 1 94 ? -0.283 -1.170 13.926 1.00 58.50 94 THR A N 1
ATOM 740 C CA . THR A 1 94 ? 0.352 -2.269 13.205 1.00 58.50 94 THR A CA 1
ATOM 741 C C . THR A 1 94 ? 0.163 -3.520 14.037 1.00 58.50 94 THR A C 1
ATOM 743 O O . THR A 1 94 ? 0.564 -3.562 15.201 1.00 58.50 94 THR A O 1
ATOM 746 N N . GLY A 1 95 ? -0.483 -4.534 13.471 1.00 48.16 95 GLY A N 1
ATOM 747 C CA . GLY A 1 95 ? -0.640 -5.796 14.177 1.00 48.16 95 GLY A CA 1
ATOM 748 C C . GLY A 1 95 ? 0.726 -6.423 14.408 1.00 48.16 95 GLY A C 1
ATOM 749 O O . GLY A 1 95 ? 1.542 -6.455 13.488 1.00 48.16 95 GLY A O 1
ATOM 750 N N . ALA A 1 96 ? 0.979 -6.929 15.616 1.00 40.28 96 ALA A N 1
ATOM 751 C CA . ALA A 1 96 ? 2.071 -7.871 15.808 1.00 40.28 96 ALA A CA 1
ATOM 752 C C . ALA A 1 96 ? 1.904 -8.973 14.756 1.00 40.28 96 ALA A C 1
ATOM 754 O O . ALA A 1 96 ? 0.829 -9.575 14.662 1.00 40.28 96 ALA A O 1
ATOM 755 N N . ALA A 1 97 ? 2.928 -9.174 13.927 1.00 43.59 97 ALA A N 1
ATOM 756 C CA . ALA A 1 97 ? 3.022 -10.346 13.083 1.00 43.59 97 ALA A CA 1
ATOM 757 C C . ALA A 1 97 ? 2.982 -11.549 14.030 1.00 43.59 97 ALA A C 1
ATOM 759 O O . ALA A 1 97 ? 3.956 -11.837 14.720 1.00 43.59 97 ALA A O 1
ATOM 760 N N . GLY A 1 98 ? 1.813 -12.177 14.150 1.00 35.44 98 GLY A N 1
ATOM 761 C CA . GLY A 1 98 ? 1.696 -13.467 14.797 1.00 35.44 98 GLY A CA 1
ATOM 762 C C . GLY A 1 98 ? 2.539 -14.419 13.973 1.00 35.44 98 GLY A C 1
ATOM 763 O O . GLY A 1 98 ? 2.164 -14.761 12.855 1.00 35.44 98 GLY A O 1
ATOM 764 N N . SER A 1 99 ? 3.714 -14.759 14.492 1.00 43.38 99 SER A N 1
ATOM 765 C CA . SER A 1 99 ? 4.587 -15.788 13.956 1.00 43.38 99 SER A CA 1
ATOM 766 C C . SER A 1 99 ? 3.808 -17.096 13.843 1.00 43.38 99 SER A C 1
ATOM 768 O O . SER A 1 99 ? 3.751 -17.871 14.789 1.00 43.38 99 SER A O 1
ATOM 770 N N . ALA A 1 100 ? 3.229 -17.361 12.677 1.00 41.41 100 ALA A N 1
ATOM 771 C CA . ALA A 1 100 ? 2.916 -18.710 12.243 1.00 41.41 100 ALA A CA 1
ATOM 772 C C . ALA A 1 100 ? 4.121 -19.218 11.443 1.00 41.41 100 ALA A C 1
ATOM 774 O O . ALA A 1 100 ? 4.066 -19.396 10.229 1.00 41.41 100 ALA A O 1
ATOM 775 N N . PHE A 1 101 ? 5.248 -19.410 12.136 1.00 39.72 101 PHE A N 1
ATOM 776 C CA . PHE A 1 101 ? 6.233 -20.386 11.687 1.00 39.72 101 PHE A CA 1
ATOM 777 C C . PHE A 1 101 ? 5.532 -21.741 11.787 1.00 39.72 1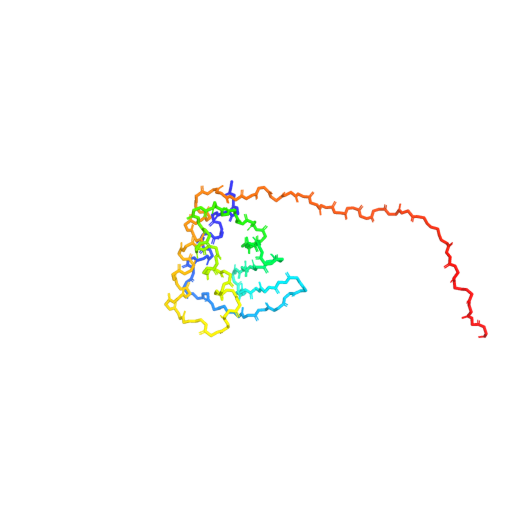01 PHE A C 1
ATOM 779 O O . PHE A 1 101 ? 5.458 -22.325 12.865 1.00 39.72 101 PHE A O 1
ATOM 786 N N . ILE A 1 102 ? 4.955 -22.219 10.684 1.00 44.00 102 ILE A N 1
ATOM 787 C CA . ILE A 1 102 ? 4.573 -23.624 10.581 1.00 44.00 102 ILE A CA 1
ATOM 788 C C . ILE A 1 102 ? 5.884 -24.391 10.428 1.00 44.00 102 ILE A C 1
ATOM 790 O O . ILE A 1 102 ? 6.401 -24.587 9.331 1.00 44.00 102 ILE A O 1
ATOM 794 N N . THR A 1 103 ? 6.453 -24.788 11.561 1.00 38.94 103 THR A N 1
ATOM 795 C CA . THR A 1 103 ? 7.376 -25.913 11.646 1.00 38.94 103 THR A CA 1
ATOM 796 C C . THR A 1 103 ? 6.610 -27.162 11.219 1.00 38.94 103 THR A C 1
ATOM 798 O O . THR A 1 103 ? 5.996 -27.845 12.033 1.00 38.94 103 THR A O 1
ATOM 801 N N . ALA A 1 104 ? 6.630 -27.474 9.925 1.00 37.91 104 ALA A N 1
ATOM 802 C CA . ALA A 1 104 ? 6.280 -28.802 9.440 1.00 37.91 104 ALA A CA 1
ATOM 803 C C . ALA A 1 104 ? 7.457 -29.747 9.738 1.00 37.91 104 ALA A C 1
ATOM 805 O O . ALA A 1 104 ? 8.241 -30.089 8.857 1.00 37.91 104 ALA A O 1
ATOM 806 N N . ILE A 1 105 ? 7.620 -30.124 11.010 1.00 43.09 105 ILE A N 1
ATOM 807 C CA . ILE A 1 105 ? 8.455 -31.266 11.385 1.00 43.09 105 ILE A CA 1
ATOM 808 C C . ILE A 1 105 ? 7.553 -32.498 11.379 1.00 43.09 105 ILE A C 1
ATOM 810 O O . ILE A 1 105 ? 6.682 -32.648 12.228 1.00 43.09 105 ILE A O 1
ATOM 814 N N . ALA A 1 106 ? 7.782 -33.323 10.359 1.00 47.19 106 ALA A N 1
ATOM 815 C CA . ALA A 1 106 ? 7.679 -34.778 10.334 1.00 47.19 106 ALA A CA 1
ATOM 816 C C . ALA A 1 106 ? 6.623 -35.446 11.237 1.00 47.19 106 ALA A C 1
ATOM 818 O O . ALA A 1 106 ? 6.846 -35.648 12.428 1.00 47.19 106 ALA A O 1
ATOM 819 N N . VAL A 1 107 ? 5.582 -35.998 10.607 1.00 38.88 107 VAL A N 1
ATOM 820 C CA . VAL A 1 107 ? 5.001 -37.271 11.053 1.00 38.88 107 VAL A CA 1
ATOM 821 C C . VAL A 1 107 ? 4.966 -38.231 9.864 1.00 38.88 107 VAL A C 1
ATOM 823 O O . VAL A 1 107 ? 4.172 -38.100 8.942 1.00 38.88 107 VAL A O 1
ATOM 826 N N . LEU A 1 108 ? 5.963 -39.113 9.902 1.00 37.62 108 LEU A N 1
ATOM 827 C CA . LEU A 1 108 ? 5.948 -40.549 9.641 1.00 37.62 108 LEU A CA 1
ATOM 828 C C . LEU A 1 108 ? 5.133 -41.161 8.481 1.00 37.62 108 LEU A C 1
ATOM 830 O O . LEU A 1 108 ? 3.910 -41.138 8.451 1.00 37.62 108 LEU A O 1
ATOM 834 N N . ALA A 1 109 ? 5.901 -41.971 7.744 1.00 39.69 109 ALA A N 1
ATOM 835 C CA . ALA A 1 109 ? 5.615 -43.358 7.369 1.00 39.69 109 ALA A CA 1
ATOM 836 C C . ALA A 1 109 ? 4.717 -43.631 6.149 1.00 39.69 10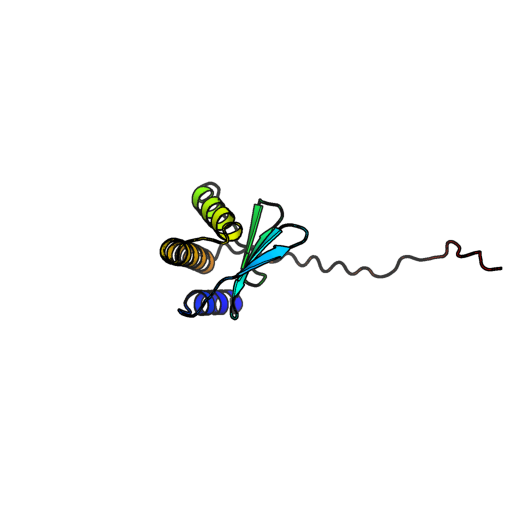9 ALA A C 1
ATOM 838 O O . ALA A 1 109 ? 3.496 -43.605 6.199 1.00 39.69 109 ALA A O 1
ATOM 839 N N . ALA A 1 110 ? 5.412 -44.069 5.094 1.00 47.28 110 ALA A N 1
ATOM 840 C CA . ALA A 1 110 ? 5.143 -45.317 4.383 1.00 47.28 110 ALA A CA 1
ATOM 841 C C . ALA A 1 110 ? 3.718 -45.538 3.859 1.00 47.28 110 ALA A C 1
ATOM 843 O O . ALA A 1 110 ? 2.940 -46.247 4.483 1.00 47.28 110 ALA A O 1
ATOM 844 N N . VAL A 1 111 ? 3.460 -45.104 2.621 1.00 43.16 111 VAL A N 1
ATOM 845 C CA . VAL A 1 111 ? 2.559 -45.826 1.711 1.00 43.16 111 VAL A CA 1
ATOM 846 C C . VAL A 1 111 ? 3.107 -45.745 0.276 1.00 43.16 111 VAL A C 1
ATOM 848 O O . VAL A 1 111 ? 2.994 -44.729 -0.395 1.00 43.16 111 VAL A O 1
ATOM 851 N N . LEU A 1 112 ? 3.727 -46.853 -0.140 1.00 46.81 112 LEU A N 1
ATOM 852 C CA . LEU A 1 112 ? 3.659 -47.480 -1.468 1.00 46.81 112 LEU A CA 1
ATOM 853 C C . LEU A 1 112 ? 3.951 -46.620 -2.718 1.00 46.81 112 LEU A C 1
ATOM 855 O O . LEU A 1 112 ? 3.049 -46.046 -3.319 1.00 46.81 112 LEU A O 1
ATOM 859 N N . VAL A 1 113 ? 5.172 -46.750 -3.246 1.00 44.25 113 VAL A N 1
ATOM 860 C CA . VAL A 1 113 ? 5.351 -46.888 -4.702 1.00 44.25 113 VAL A CA 1
ATOM 861 C C . VAL A 1 113 ? 5.839 -48.309 -4.972 1.00 44.25 113 VAL A C 1
ATOM 863 O O . VAL A 1 113 ? 7.026 -48.580 -5.117 1.00 44.25 113 VAL A O 1
ATOM 866 N N . PHE A 1 114 ? 4.884 -49.238 -4.989 1.00 45.34 114 PHE A N 1
ATOM 867 C CA . PHE A 1 114 ? 4.951 -50.361 -5.916 1.00 45.34 114 PHE A CA 1
ATOM 868 C C . PHE A 1 114 ? 4.626 -49.794 -7.300 1.00 45.34 114 PHE A C 1
ATOM 870 O O . PHE A 1 114 ? 3.505 -49.330 -7.495 1.00 45.34 114 PHE A O 1
ATOM 877 N N . ASN A 1 115 ? 5.595 -49.794 -8.217 1.00 41.50 115 ASN A N 1
ATOM 878 C CA . ASN A 1 115 ? 5.452 -50.253 -9.610 1.00 41.50 115 ASN A CA 1
ATOM 879 C C . ASN A 1 115 ? 6.484 -49.621 -10.546 1.00 41.50 115 ASN A C 1
ATOM 881 O O . ASN A 1 115 ? 6.366 -48.457 -10.916 1.00 41.50 115 ASN A O 1
ATOM 885 N N . SER A 1 116 ? 7.398 -50.470 -11.003 1.00 39.00 116 SER A N 1
ATOM 886 C CA . SER A 1 116 ? 7.903 -50.552 -12.383 1.00 39.00 116 SER A CA 1
ATOM 887 C C . SER A 1 116 ? 8.715 -51.854 -12.407 1.00 39.00 116 SER A C 1
ATOM 889 O O . SER A 1 116 ? 9.698 -51.945 -11.677 1.00 39.00 116 SER A O 1
ATOM 891 N N . TRP A 1 117 ? 8.150 -52.988 -12.850 1.00 45.31 117 TRP A N 1
ATOM 892 C CA . TRP A 1 117 ? 8.149 -53.443 -14.256 1.00 45.31 117 TRP A CA 1
ATOM 893 C C . TRP A 1 117 ? 9.495 -53.209 -14.933 1.00 45.31 117 TRP A C 1
ATOM 895 O O . TRP A 1 117 ? 9.844 -52.024 -15.126 1.00 45.31 117 TRP A O 1
#

pLDDT: mean 80.33, std 20.04, range [35.44, 96.12]

Foldseek 3Di:
DVVLVLLLVLLPDPPFDWAWDDDPFWIWTDGPRWIWIDGVNQWIAIPNWTFDDDPVCVVLVVLLRVVRPDRPDDPVSSNVNSVSVNVRSVVPNIDDPPPPPPPPPDDDDDDDDPDDD

Organism: Nippostrongylus brasiliensis (NCBI:txid27835)